Protein AF-C1DT87-F1 (afdb_monomer_lite)

Sequence (89 aa):
MYDVMKQAEEKLVQVGTDLTVSVIFFVMSIIILTIIAFIILTIKNNKKPAEERKSQLAIFLISVFTGWAITTIIFVYRMVMIGISHLKQ

pLDDT: mean 86.61, std 9.17, range [48.16, 96.31]

Foldseek 3Di:
DVVVVVVVVVVVVVVVVVVVVVVVVLVVQLVVQLVVQLVVVVVVQVPDDPVRRDDSVVSSVVSSVVSNVVSVVVVVVVVVVVVVVVVVD

Organism: Sulfurihydrogenibium azorense (strain DSM 15241 / OCM 825 / Az-Fu1) (NCBI:txid204536)

Radius of gyration: 20.76 Å; chains: 1; bounding box: 55×14×54 Å

Secondary structure (DSSP, 8-state):
-HHHHHHHHHHHHHHHHHHHHHHHHHHHHHHHHHHHHHHHHHHHHHTS-GGGPPPHHHHHHHHHHHHHHHHHHHHHHHHHHHHHHHHT-

Structure (mmCIF, N/CA/C/O backbone):
data_AF-C1DT87-F1
#
_entry.id   AF-C1DT87-F1
#
loop_
_atom_site.group_PDB
_atom_site.id
_atom_site.type_symbol
_atom_site.label_atom_id
_atom_site.label_alt_id
_atom_site.label_comp_id
_atom_site.label_asym_id
_atom_site.label_entity_id
_atom_site.label_seq_id
_atom_site.pdbx_PDB_ins_code
_atom_site.Cartn_x
_atom_site.Cartn_y
_atom_site.Cartn_z
_atom_site.occupancy
_atom_site.B_iso_or_equiv
_atom_site.auth_seq_id
_atom_site.auth_comp_id
_atom_site.auth_asym_id
_atom_site.auth_atom_id
_atom_site.pdbx_PDB_model_num
ATOM 1 N N . MET A 1 1 ? 33.563 -4.049 -30.735 1.00 60.97 1 MET A N 1
ATOM 2 C CA . MET A 1 1 ? 32.974 -5.212 -30.024 1.00 60.97 1 MET A CA 1
ATOM 3 C C . MET A 1 1 ? 33.073 -5.043 -28.508 1.00 60.97 1 MET A C 1
ATOM 5 O O . MET A 1 1 ? 32.055 -5.196 -27.852 1.00 60.97 1 MET A O 1
ATOM 9 N N . TYR A 1 2 ? 34.231 -4.626 -27.974 1.00 66.00 2 TYR A N 1
ATOM 10 C CA . TYR A 1 2 ? 34.405 -4.265 -26.556 1.00 66.00 2 TYR A CA 1
ATOM 11 C C . TYR A 1 2 ? 33.461 -3.135 -26.090 1.00 66.00 2 TYR A C 1
ATOM 13 O O . TYR A 1 2 ? 32.753 -3.305 -25.105 1.00 66.00 2 TYR A O 1
ATOM 21 N N . ASP A 1 3 ? 33.332 -2.050 -26.863 1.00 73.88 3 ASP A N 1
ATOM 22 C CA . ASP A 1 3 ? 32.405 -0.949 -26.529 1.00 73.88 3 ASP A CA 1
ATOM 23 C C . ASP A 1 3 ? 30.924 -1.349 -26.567 1.00 73.88 3 ASP A C 1
ATOM 25 O O . ASP A 1 3 ? 30.120 -0.841 -25.792 1.00 73.88 3 ASP A O 1
ATOM 29 N N . VAL A 1 4 ? 30.560 -2.297 -27.437 1.00 76.81 4 VAL A N 1
ATOM 30 C CA . VAL A 1 4 ? 29.177 -2.789 -27.560 1.00 76.81 4 VAL A CA 1
ATOM 31 C C . VAL A 1 4 ? 28.815 -3.662 -26.358 1.00 76.81 4 VAL A C 1
ATOM 33 O O . VAL A 1 4 ? 27.716 -3.543 -25.824 1.00 76.81 4 VAL A O 1
ATOM 36 N N . MET A 1 5 ? 29.745 -4.509 -25.901 1.00 77.06 5 MET A N 1
ATOM 37 C CA . MET A 1 5 ? 29.545 -5.307 -24.688 1.00 77.06 5 MET A CA 1
ATOM 38 C C . MET A 1 5 ? 29.488 -4.431 -23.435 1.00 77.06 5 MET A C 1
ATOM 40 O O . MET A 1 5 ? 28.614 -4.638 -22.599 1.00 77.06 5 MET A O 1
ATOM 44 N N . LYS A 1 6 ? 30.335 -3.400 -23.350 1.00 78.50 6 LYS A N 1
ATOM 45 C CA . LYS A 1 6 ? 30.328 -2.455 -22.230 1.00 78.50 6 LYS A CA 1
ATOM 46 C C . LYS A 1 6 ? 29.039 -1.622 -22.168 1.00 78.50 6 LYS A C 1
ATOM 48 O O . LYS A 1 6 ? 28.446 -1.496 -21.104 1.00 78.50 6 LYS A O 1
ATOM 53 N N . GLN A 1 7 ? 28.537 -1.137 -23.308 1.00 76.38 7 GLN A N 1
ATOM 54 C CA . GLN A 1 7 ? 27.231 -0.463 -23.368 1.00 76.38 7 GLN A CA 1
ATOM 55 C C . GLN A 1 7 ? 26.061 -1.386 -23.004 1.00 76.38 7 GLN A C 1
ATOM 57 O O . GLN A 1 7 ? 25.090 -0.937 -22.396 1.00 76.38 7 GLN A O 1
ATOM 62 N N . ALA A 1 8 ? 26.117 -2.664 -23.392 1.00 75.81 8 ALA A N 1
ATOM 63 C CA . ALA A 1 8 ? 25.090 -3.632 -23.019 1.00 75.81 8 ALA A CA 1
ATOM 64 C C . ALA A 1 8 ? 25.087 -3.884 -21.502 1.00 75.81 8 ALA A C 1
ATOM 66 O O . ALA A 1 8 ? 24.019 -3.909 -20.895 1.00 75.81 8 ALA A O 1
ATOM 67 N N . GLU A 1 9 ? 26.264 -4.005 -20.888 1.00 77.75 9 GLU A N 1
ATOM 68 C CA . GLU A 1 9 ? 26.422 -4.156 -19.439 1.00 77.75 9 GLU A CA 1
ATOM 69 C C . GLU A 1 9 ? 25.899 -2.930 -18.677 1.00 77.75 9 GLU A C 1
ATOM 71 O O . GLU A 1 9 ? 25.074 -3.075 -17.776 1.00 77.75 9 GLU A O 1
ATOM 76 N N . GLU A 1 10 ? 26.280 -1.719 -19.095 1.00 79.88 10 GLU A N 1
ATOM 77 C CA . GLU A 1 10 ? 25.795 -0.467 -18.496 1.00 79.88 10 GLU A CA 1
ATOM 78 C C . GLU A 1 10 ? 24.262 -0.356 -18.569 1.00 79.88 10 GLU A C 1
ATOM 80 O O . GLU A 1 10 ? 23.614 -0.024 -17.572 1.00 79.88 10 GLU A O 1
ATOM 85 N N . LYS A 1 11 ? 23.654 -0.716 -19.710 1.00 73.19 11 LYS A N 1
ATOM 86 C CA . LYS A 1 11 ? 22.189 -0.742 -19.854 1.00 73.19 11 LYS A CA 1
ATOM 87 C C . LYS A 1 11 ? 21.525 -1.804 -18.982 1.00 73.19 11 LYS A C 1
ATOM 89 O O . LYS A 1 11 ? 20.466 -1.537 -18.421 1.00 73.19 11 LYS A O 1
ATOM 94 N N . LEU A 1 12 ? 22.113 -2.993 -18.852 1.00 72.81 12 LEU A N 1
ATOM 95 C CA . LEU A 1 12 ? 21.573 -4.052 -17.991 1.00 72.81 12 LEU A CA 1
ATOM 96 C C . LEU A 1 12 ? 21.608 -3.648 -16.512 1.00 72.81 12 LEU A C 1
ATOM 98 O O . LEU A 1 12 ? 20.620 -3.842 -15.803 1.00 72.81 12 LEU A O 1
ATOM 102 N N . VAL A 1 13 ? 22.705 -3.034 -16.061 1.00 81.25 13 VAL A N 1
ATOM 103 C CA . VAL A 1 13 ? 22.833 -2.501 -14.695 1.00 81.25 13 VAL A CA 1
ATOM 104 C C . VAL A 1 13 ? 21.824 -1.380 -14.453 1.00 81.25 13 VAL A C 1
ATOM 106 O O . VAL A 1 13 ? 21.172 -1.353 -13.405 1.00 81.25 13 VAL A O 1
ATOM 109 N N . GLN A 1 14 ? 21.637 -0.490 -15.430 1.00 76.88 14 GLN A N 1
ATOM 110 C CA . GLN A 1 14 ? 20.641 0.574 -15.348 1.00 76.88 14 GLN A CA 1
ATOM 111 C C . GLN A 1 14 ? 19.219 0.005 -15.223 1.00 76.88 14 GLN A C 1
ATOM 113 O O . GLN A 1 14 ? 18.507 0.363 -14.289 1.00 76.88 14 GLN A O 1
ATOM 118 N N . VAL A 1 15 ? 18.834 -0.948 -16.080 1.00 77.19 15 VAL A N 1
ATOM 119 C CA . VAL A 1 15 ? 17.515 -1.606 -16.022 1.00 77.19 15 VAL A CA 1
ATOM 120 C C . VAL A 1 15 ? 17.304 -2.323 -14.686 1.00 77.19 15 VAL A C 1
ATOM 1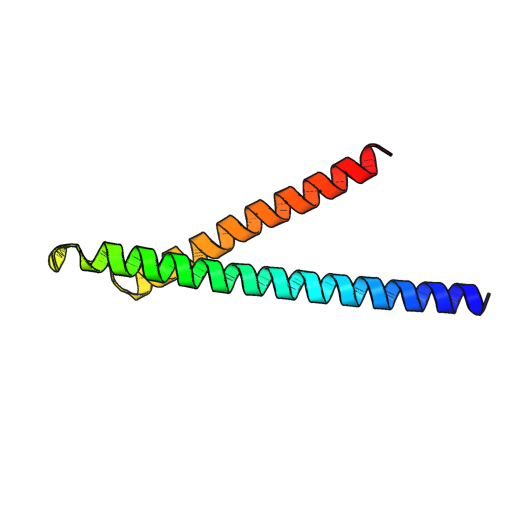22 O O . VAL A 1 15 ? 16.228 -2.224 -14.096 1.00 77.19 15 VAL A O 1
ATOM 125 N N . GLY A 1 16 ? 18.327 -3.015 -14.173 1.00 75.12 16 GLY A N 1
ATOM 126 C CA . GLY A 1 16 ? 18.267 -3.668 -12.863 1.00 75.12 16 GLY A CA 1
ATOM 127 C C . GLY A 1 16 ? 18.080 -2.674 -11.710 1.00 75.12 16 GLY A C 1
ATOM 128 O O . GLY A 1 16 ? 17.294 -2.922 -10.790 1.00 75.12 16 GLY A O 1
ATOM 129 N N . THR A 1 17 ? 18.749 -1.522 -11.784 1.00 81.69 17 THR A N 1
ATOM 130 C CA . THR A 1 17 ? 18.627 -0.444 -10.790 1.00 81.69 17 THR A CA 1
ATOM 131 C C . THR A 1 17 ? 17.239 0.198 -10.845 1.00 81.69 17 THR A C 1
ATOM 133 O O . THR A 1 17 ? 16.576 0.306 -9.813 1.00 81.69 17 THR A O 1
ATOM 136 N N . ASP A 1 18 ? 16.747 0.531 -12.040 1.00 78.94 18 ASP A N 1
ATOM 137 C CA . ASP A 1 18 ? 15.422 1.128 -12.254 1.00 78.94 18 ASP A CA 1
ATOM 138 C C . ASP A 1 18 ? 14.289 0.196 -11.796 1.00 78.94 18 ASP A C 1
ATOM 140 O O . ASP A 1 18 ? 13.312 0.637 -11.173 1.00 78.94 18 ASP A O 1
ATOM 144 N N . LEU A 1 19 ? 14.433 -1.112 -12.042 1.00 79.94 19 LEU A N 1
ATOM 145 C CA . LEU A 1 19 ? 13.498 -2.122 -11.553 1.00 79.94 19 LEU A CA 1
ATOM 146 C C . LEU A 1 19 ? 13.501 -2.184 -10.023 1.00 79.94 19 LEU A C 1
ATOM 148 O O . LEU A 1 19 ? 12.436 -2.152 -9.406 1.00 79.94 19 LEU A O 1
ATOM 152 N N . THR A 1 20 ? 14.683 -2.226 -9.405 1.00 84.38 20 THR A N 1
ATOM 153 C CA . THR A 1 20 ? 14.825 -2.276 -7.940 1.00 84.38 20 THR A CA 1
ATOM 154 C C . THR A 1 20 ? 14.181 -1.057 -7.283 1.00 84.38 20 THR A C 1
ATOM 156 O O . THR A 1 20 ? 13.382 -1.195 -6.356 1.00 84.38 20 THR A O 1
ATOM 159 N N . VAL A 1 21 ? 14.457 0.139 -7.809 1.00 87.19 21 VAL A N 1
ATOM 160 C CA . VAL A 1 21 ? 13.858 1.395 -7.340 1.00 87.19 21 VAL A CA 1
ATOM 161 C C . VAL A 1 21 ? 12.334 1.354 -7.480 1.00 87.19 21 VAL A C 1
ATOM 163 O O . VAL A 1 21 ? 11.615 1.690 -6.537 1.00 87.19 21 VAL A O 1
ATOM 166 N N . SER A 1 22 ? 11.822 0.873 -8.615 1.00 84.19 22 SER A N 1
ATOM 167 C CA . SER A 1 22 ? 10.377 0.743 -8.852 1.00 84.19 22 SER A CA 1
ATOM 168 C C . SER A 1 22 ? 9.701 -0.216 -7.867 1.00 84.19 22 SER A C 1
ATOM 170 O O . SER A 1 22 ? 8.619 0.086 -7.358 1.00 84.19 22 SER A O 1
ATOM 172 N N . VAL A 1 23 ? 10.346 -1.342 -7.546 1.00 86.44 23 VAL A N 1
ATOM 173 C CA . VAL A 1 23 ? 9.857 -2.302 -6.541 1.00 86.44 23 VAL A CA 1
ATOM 174 C C . VAL A 1 23 ? 9.846 -1.678 -5.145 1.00 86.44 23 VAL A C 1
ATOM 176 O O . VAL A 1 23 ? 8.860 -1.828 -4.423 1.00 86.44 23 VAL A O 1
ATOM 179 N N . ILE A 1 24 ? 10.883 -0.924 -4.770 1.00 90.75 24 ILE A N 1
ATOM 180 C CA . ILE A 1 24 ? 10.921 -0.206 -3.485 1.00 90.75 24 ILE A CA 1
ATOM 181 C C . ILE A 1 24 ? 9.755 0.781 -3.392 1.00 90.75 24 ILE A C 1
ATOM 183 O O . ILE A 1 24 ? 9.027 0.776 -2.398 1.00 90.75 24 ILE A O 1
ATOM 187 N N . PHE A 1 25 ? 9.522 1.585 -4.434 1.00 89.69 25 PHE A N 1
ATOM 188 C CA . PHE A 1 25 ? 8.383 2.504 -4.466 1.00 89.69 25 PHE A CA 1
ATOM 189 C C . PHE A 1 25 ? 7.045 1.772 -4.355 1.00 89.69 25 PHE A C 1
ATOM 191 O O . PHE A 1 25 ? 6.154 2.237 -3.641 1.00 89.69 25 PHE A O 1
ATOM 198 N N . PHE A 1 26 ? 6.901 0.619 -5.009 1.00 87.94 26 PHE A N 1
ATOM 199 C CA . PHE A 1 26 ? 5.697 -0.203 -4.919 1.00 87.94 26 PHE A CA 1
ATOM 200 C C . PHE A 1 26 ? 5.441 -0.686 -3.484 1.00 87.94 26 PHE A C 1
ATOM 202 O O . PHE A 1 26 ? 4.353 -0.476 -2.944 1.00 87.94 26 PHE A O 1
ATOM 209 N N . VAL A 1 27 ? 6.456 -1.251 -2.825 1.00 91.44 27 VAL A N 1
ATOM 210 C CA . VAL A 1 27 ? 6.354 -1.721 -1.433 1.00 91.44 27 VAL A CA 1
ATOM 211 C C . VAL A 1 27 ? 6.059 -0.563 -0.476 1.00 91.44 27 VAL A C 1
ATOM 213 O O . VAL A 1 27 ? 5.153 -0.663 0.352 1.00 91.44 27 VAL A O 1
ATOM 216 N N . MET A 1 28 ? 6.755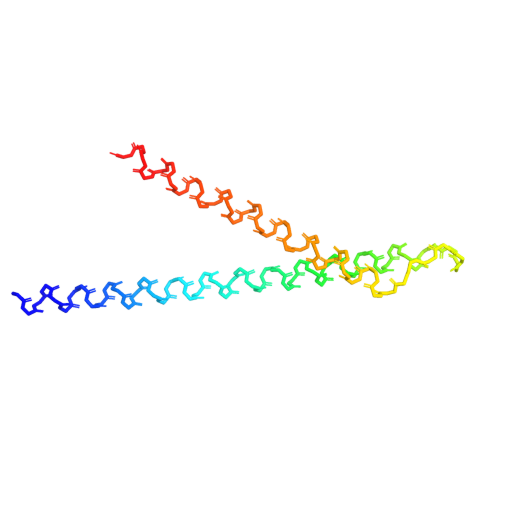 0.566 -0.627 1.00 93.94 28 MET A N 1
ATOM 217 C CA . MET A 1 28 ? 6.513 1.767 0.180 1.00 93.94 28 MET A CA 1
ATOM 218 C C . MET A 1 28 ? 5.083 2.291 0.017 1.00 93.94 28 MET A C 1
ATOM 220 O O . MET A 1 28 ? 4.450 2.671 1.001 1.00 93.94 28 MET A O 1
ATOM 224 N N . SER A 1 29 ? 4.542 2.253 -1.202 1.00 92.62 29 SER A N 1
ATOM 225 C CA . SER A 1 29 ? 3.160 2.663 -1.482 1.00 92.62 29 SER A CA 1
ATOM 226 C C . SER A 1 29 ? 2.146 1.789 -0.738 1.00 92.62 29 SER A C 1
ATOM 228 O O . SER A 1 29 ? 1.220 2.320 -0.122 1.00 92.62 29 SER A O 1
ATOM 230 N N . ILE A 1 30 ? 2.356 0.465 -0.715 1.00 93.94 30 ILE A N 1
ATOM 231 C CA . ILE A 1 30 ? 1.502 -0.470 0.036 1.00 93.94 30 ILE A CA 1
ATOM 232 C C . ILE A 1 30 ? 1.542 -0.147 1.529 1.00 93.94 30 ILE A C 1
ATOM 234 O O . ILE A 1 30 ? 0.488 -0.076 2.165 1.00 93.94 30 ILE A O 1
ATOM 238 N N . ILE A 1 31 ? 2.737 0.066 2.091 1.00 94.69 31 ILE A N 1
ATOM 239 C CA . ILE A 1 31 ? 2.911 0.365 3.519 1.00 94.69 31 ILE A CA 1
ATOM 240 C C . ILE A 1 31 ? 2.185 1.665 3.881 1.00 94.69 31 ILE A C 1
ATOM 242 O O . ILE A 1 31 ? 1.387 1.682 4.819 1.00 94.69 31 ILE A O 1
ATOM 246 N N . ILE A 1 32 ? 2.397 2.734 3.109 1.00 95.69 32 ILE A N 1
ATOM 247 C CA . ILE A 1 32 ? 1.773 4.041 3.352 1.00 95.69 32 ILE A CA 1
ATOM 248 C C . ILE A 1 32 ? 0.244 3.938 3.267 1.00 95.69 32 ILE A C 1
ATOM 250 O O . ILE A 1 32 ? -0.452 4.373 4.185 1.00 95.69 32 ILE A O 1
ATOM 254 N N . LEU A 1 33 ? -0.294 3.318 2.212 1.00 95.19 33 LEU A N 1
ATOM 255 C CA . LEU A 1 33 ? -1.743 3.156 2.044 1.00 95.19 33 LEU A CA 1
ATOM 256 C C . LEU A 1 33 ? -2.361 2.284 3.139 1.00 95.19 33 LEU A C 1
ATOM 258 O O . LEU A 1 33 ? -3.453 2.585 3.618 1.00 95.19 33 LEU A O 1
ATOM 262 N N . THR A 1 34 ? -1.649 1.244 3.574 1.00 95.19 34 THR A N 1
ATOM 263 C CA . THR A 1 34 ? -2.070 0.390 4.691 1.00 95.19 34 THR A CA 1
ATOM 264 C C . THR A 1 34 ? -2.171 1.191 5.984 1.00 95.19 34 THR A C 1
ATOM 266 O O . THR A 1 34 ? -3.183 1.098 6.677 1.00 95.19 34 THR A O 1
ATOM 269 N N . ILE A 1 35 ? -1.162 2.008 6.303 1.00 95.88 35 ILE A N 1
ATOM 270 C CA . ILE A 1 35 ? -1.162 2.851 7.507 1.00 95.88 35 ILE A CA 1
ATOM 271 C C . ILE A 1 35 ? -2.320 3.852 7.455 1.00 95.88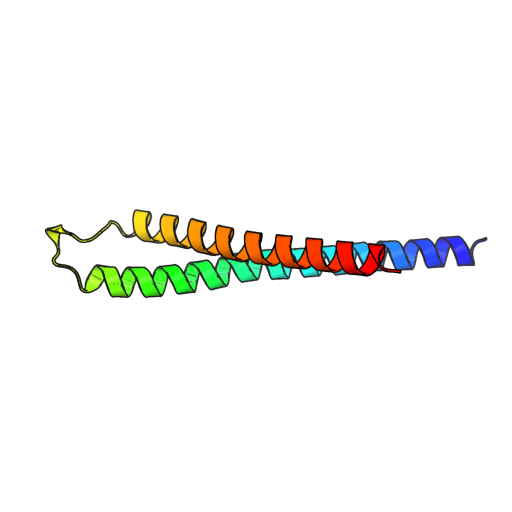 35 ILE A C 1
ATOM 273 O O . ILE A 1 35 ? -3.070 3.976 8.424 1.00 95.88 35 ILE A O 1
ATOM 277 N N . ILE A 1 36 ? -2.518 4.519 6.314 1.00 96.31 36 ILE A N 1
ATOM 278 C CA . ILE A 1 36 ? -3.617 5.475 6.123 1.00 96.31 36 ILE A CA 1
ATOM 279 C C . ILE A 1 36 ? -4.973 4.784 6.316 1.00 96.31 36 ILE A C 1
ATOM 281 O O . ILE A 1 36 ? -5.801 5.257 7.098 1.00 96.31 36 ILE A O 1
ATOM 285 N N . ALA A 1 37 ? -5.195 3.642 5.658 1.00 94.88 37 ALA A N 1
ATOM 286 C CA . ALA A 1 37 ? -6.432 2.877 5.785 1.00 94.88 37 ALA A CA 1
ATOM 287 C C . ALA A 1 37 ? -6.664 2.412 7.231 1.00 94.88 37 ALA A C 1
ATOM 289 O O . ALA A 1 37 ? -7.778 2.533 7.745 1.00 94.88 37 ALA A O 1
ATOM 290 N N . PHE A 1 38 ? -5.609 1.967 7.916 1.00 96.06 38 PHE A N 1
ATOM 291 C CA . PHE A 1 38 ? -5.682 1.518 9.301 1.00 96.06 38 PHE A CA 1
ATOM 292 C C . PHE A 1 38 ? -6.069 2.644 10.253 1.00 96.06 38 PHE A C 1
ATOM 294 O O . PHE A 1 38 ? -6.958 2.457 11.086 1.00 96.06 38 PHE A O 1
ATOM 301 N N . ILE A 1 39 ? -5.467 3.826 10.103 1.00 95.88 39 ILE A N 1
ATOM 302 C CA . ILE A 1 39 ? -5.806 5.007 10.904 1.00 95.88 39 ILE A CA 1
ATOM 303 C C . ILE A 1 39 ? -7.274 5.387 10.678 1.00 95.88 39 ILE A C 1
ATOM 305 O O . ILE A 1 39 ? -8.034 5.514 11.641 1.00 95.88 39 ILE A O 1
ATOM 309 N N . ILE A 1 40 ? -7.706 5.501 9.418 1.00 95.94 40 ILE A N 1
ATOM 310 C CA . ILE A 1 40 ? -9.083 5.880 9.067 1.00 95.94 40 ILE A CA 1
ATOM 311 C C . ILE A 1 40 ? -10.091 4.877 9.639 1.00 95.94 40 ILE A C 1
ATOM 313 O O . ILE A 1 40 ? -11.078 5.269 10.270 1.00 95.94 40 ILE A O 1
ATOM 317 N N . LEU A 1 41 ? -9.851 3.579 9.445 1.00 94.38 41 LEU A N 1
ATOM 318 C CA . LEU A 1 41 ? -10.754 2.533 9.912 1.00 94.38 41 LEU A CA 1
ATOM 319 C C . LEU A 1 41 ? -10.748 2.405 11.437 1.00 94.38 41 LEU A C 1
ATOM 321 O O . LEU A 1 41 ? -11.809 2.177 12.015 1.00 94.38 41 LEU A O 1
ATOM 325 N N . THR A 1 42 ? -9.610 2.617 12.099 1.00 94.81 42 THR A N 1
ATOM 326 C CA . THR A 1 42 ? -9.520 2.631 13.568 1.00 94.81 42 THR A CA 1
ATOM 327 C C . THR A 1 42 ? -10.312 3.798 14.151 1.00 94.81 42 THR A C 1
ATOM 329 O O . THR A 1 42 ? -11.140 3.590 15.039 1.00 94.81 42 THR A O 1
ATOM 332 N N . ILE A 1 43 ? -10.144 5.011 13.609 1.00 95.12 43 ILE A N 1
ATOM 333 C CA . ILE A 1 43 ? -10.926 6.187 14.023 1.00 95.12 43 ILE A CA 1
ATOM 334 C C . ILE A 1 43 ? -12.421 5.923 13.814 1.00 95.12 43 ILE A C 1
ATOM 336 O O . ILE A 1 43 ? -13.233 6.193 14.700 1.00 95.12 43 ILE A O 1
ATOM 340 N N . LYS A 1 44 ? -12.799 5.350 12.665 1.00 93.06 44 LYS A N 1
ATOM 341 C CA . LYS A 1 44 ? -14.195 5.005 12.364 1.00 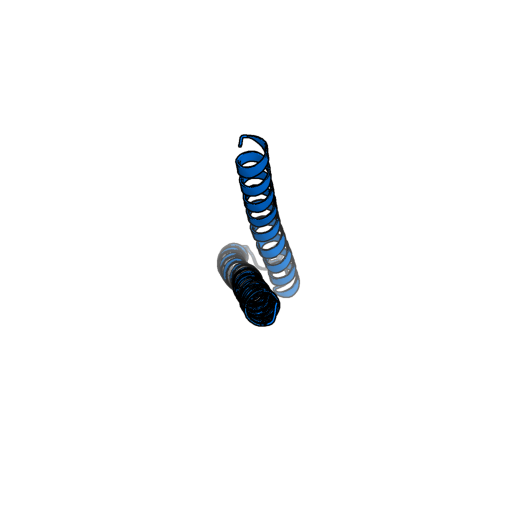93.06 44 LYS A CA 1
ATOM 342 C C . LYS A 1 44 ? -14.742 3.919 13.295 1.00 93.06 44 LYS A C 1
ATOM 344 O O . LYS A 1 44 ? -15.910 3.982 13.664 1.00 93.06 44 LYS A O 1
ATOM 349 N N . ASN A 1 45 ? -13.925 2.944 13.685 1.00 93.25 45 ASN A N 1
ATOM 350 C CA . ASN A 1 45 ? -14.326 1.866 14.584 1.00 93.25 45 ASN A CA 1
ATOM 351 C C . ASN A 1 45 ? -14.494 2.346 16.029 1.00 93.25 45 ASN A C 1
ATOM 353 O O . ASN A 1 45 ? -15.446 1.952 16.689 1.00 93.25 45 ASN A O 1
ATOM 357 N N . ASN A 1 46 ? -13.634 3.248 16.504 1.00 92.38 46 ASN A N 1
ATOM 358 C CA . ASN A 1 46 ? -13.724 3.782 17.866 1.00 92.38 46 ASN A CA 1
ATOM 359 C C . ASN A 1 46 ? -14.966 4.658 18.089 1.00 92.38 46 ASN A C 1
ATOM 361 O O . ASN A 1 46 ? -15.434 4.769 19.220 1.00 92.38 46 ASN A O 1
ATOM 365 N N . LYS A 1 47 ? -15.537 5.223 17.015 1.00 92.38 47 LYS A N 1
ATOM 366 C CA . LYS A 1 47 ? -16.827 5.934 17.051 1.00 92.38 47 LYS A CA 1
ATOM 367 C C . LYS A 1 47 ? -18.032 5.009 17.265 1.00 92.38 47 LYS A C 1
ATOM 369 O O . LYS A 1 47 ? -19.118 5.508 17.533 1.00 92.38 47 LYS A O 1
ATOM 374 N N . LYS A 1 48 ? -17.867 3.688 17.129 1.00 88.75 48 LYS A N 1
ATOM 375 C CA . LYS A 1 48 ? -18.948 2.715 17.320 1.00 88.75 48 LYS A CA 1
ATOM 376 C C . LYS A 1 48 ? -19.121 2.332 18.795 1.00 88.75 48 LYS A C 1
ATOM 378 O O . LYS A 1 48 ? -18.128 2.343 19.541 1.00 88.75 48 LYS A O 1
ATOM 383 N N . PRO A 1 49 ? -20.346 1.956 19.210 1.00 87.56 49 PRO A N 1
ATOM 384 C CA . PRO A 1 49 ? -20.585 1.359 20.522 1.00 87.56 49 PRO A CA 1
ATOM 385 C C . PRO A 1 49 ? -19.730 0.100 20.706 1.00 87.56 49 PRO A C 1
ATOM 387 O O . PRO A 1 49 ? -19.414 -0.584 19.734 1.00 87.56 49 PRO A O 1
ATOM 390 N N . ALA A 1 50 ? -19.319 -0.178 21.949 1.00 86.31 50 ALA A N 1
ATOM 391 C CA . ALA A 1 50 ? -18.319 -1.204 22.264 1.00 86.31 50 ALA A CA 1
ATOM 392 C C . ALA A 1 50 ? -18.677 -2.598 21.721 1.00 86.31 50 ALA A C 1
ATOM 394 O O . ALA A 1 50 ? -17.789 -3.315 21.270 1.00 86.31 50 ALA A O 1
ATOM 395 N N . GLU A 1 51 ? -19.967 -2.927 21.696 1.00 85.06 51 GLU A N 1
ATOM 396 C CA . GLU A 1 51 ? -20.508 -4.205 21.220 1.00 85.06 51 GLU A CA 1
ATOM 397 C C . GLU A 1 51 ? -20.331 -4.416 19.705 1.00 85.06 51 GLU A C 1
ATOM 399 O O . GLU A 1 51 ? -20.197 -5.547 19.246 1.00 85.06 51 GLU A O 1
ATOM 404 N N . GLU A 1 52 ? -20.254 -3.338 18.917 1.00 87.44 52 GLU A N 1
ATOM 405 C CA . GLU A 1 52 ? -20.089 -3.395 17.456 1.00 87.44 52 GLU A CA 1
ATOM 406 C C . GLU A 1 52 ? -18.645 -3.153 16.989 1.00 87.44 52 GLU A C 1
ATOM 408 O O . GLU A 1 52 ? -18.358 -3.132 15.780 1.00 87.44 52 GLU A O 1
ATOM 413 N N . ARG A 1 53 ? -17.718 -2.904 17.924 1.00 90.00 53 ARG A N 1
ATOM 414 C CA . ARG A 1 53 ? -16.322 -2.618 17.585 1.00 90.00 53 ARG A CA 1
ATOM 415 C C . ARG A 1 53 ? -15.681 -3.863 16.998 1.00 90.00 53 ARG A C 1
ATOM 417 O O . ARG A 1 53 ? -15.566 -4.903 17.637 1.00 90.00 53 ARG A O 1
ATOM 424 N N . LYS A 1 54 ? -15.184 -3.732 15.771 1.00 89.38 54 LYS A N 1
ATOM 425 C CA . LYS A 1 54 ? -14.346 -4.763 15.166 1.00 89.38 54 LYS A CA 1
ATOM 426 C C . LYS A 1 54 ? -13.011 -4.839 15.901 1.00 89.38 54 LYS A C 1
ATOM 428 O O . LYS A 1 54 ? -12.491 -3.822 16.363 1.00 89.38 54 LYS A O 1
ATOM 433 N N . SER A 1 55 ? -12.449 -6.045 15.957 1.00 91.94 55 SER A N 1
ATOM 434 C CA . SER A 1 55 ? -11.102 -6.281 16.484 1.00 91.94 55 SER A CA 1
ATOM 435 C C . SER A 1 55 ? -10.060 -5.464 15.714 1.00 91.94 55 SER A C 1
ATOM 437 O O . SER A 1 55 ? -10.133 -5.353 14.486 1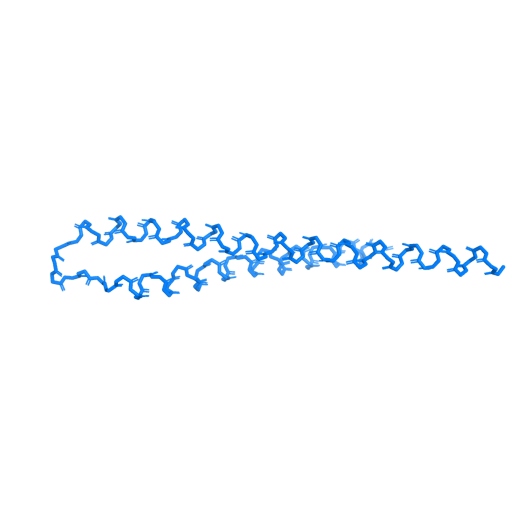.00 91.94 55 SER A O 1
ATOM 439 N N . GLN A 1 56 ? -9.058 -4.938 16.424 1.00 89.75 56 GLN A N 1
ATOM 440 C CA . GLN A 1 56 ? -7.944 -4.204 15.814 1.00 89.75 56 GLN A CA 1
ATOM 441 C C . GLN A 1 56 ? -7.198 -5.047 14.774 1.00 89.75 56 GLN A C 1
ATOM 443 O O . GLN A 1 56 ? -6.823 -4.525 13.727 1.00 89.75 56 GLN A O 1
ATOM 448 N N . LEU A 1 57 ? -7.066 -6.358 15.004 1.00 91.94 57 LEU A N 1
ATOM 449 C CA . LEU A 1 57 ? -6.452 -7.273 14.041 1.00 91.94 57 LEU A CA 1
ATOM 450 C C . LEU A 1 57 ? -7.256 -7.341 12.735 1.00 91.94 57 LEU A C 1
ATOM 452 O O . LEU A 1 57 ? -6.685 -7.293 11.651 1.00 91.94 57 LEU A O 1
ATOM 456 N N . ALA A 1 58 ? -8.588 -7.396 12.823 1.00 93.25 58 ALA A N 1
ATOM 457 C CA . ALA A 1 58 ? -9.446 -7.428 11.640 1.00 93.25 58 ALA A CA 1
ATOM 458 C C . ALA A 1 58 ? -9.339 -6.124 10.835 1.00 93.25 58 ALA A C 1
ATOM 460 O O . ALA A 1 58 ? -9.262 -6.149 9.610 1.00 93.25 58 ALA A O 1
ATOM 461 N N . ILE A 1 59 ? -9.289 -4.982 11.524 1.00 94.06 59 ILE A N 1
ATOM 462 C CA . ILE A 1 59 ? -9.089 -3.665 10.906 1.00 94.06 59 ILE A CA 1
ATOM 463 C C . ILE A 1 59 ? -7.732 -3.603 10.204 1.00 94.06 59 ILE A C 1
ATOM 465 O O . ILE A 1 59 ? -7.656 -3.138 9.066 1.00 94.06 59 ILE A O 1
ATOM 469 N N . PHE A 1 60 ? -6.676 -4.104 10.846 1.00 93.69 60 PHE A N 1
ATOM 470 C CA . PHE A 1 60 ? -5.342 -4.179 10.260 1.00 93.69 60 PHE A CA 1
ATOM 471 C C . PHE A 1 60 ? -5.327 -5.025 8.983 1.00 93.69 60 PHE A C 1
ATOM 473 O O . PHE A 1 60 ? -4.896 -4.536 7.943 1.00 93.69 60 PHE A O 1
ATOM 480 N N . LEU A 1 61 ? -5.887 -6.238 9.015 1.00 95.12 61 LEU A N 1
ATOM 481 C CA . LEU A 1 61 ? -5.953 -7.118 7.841 1.00 95.12 61 LEU A CA 1
ATOM 482 C C . LEU A 1 61 ? -6.738 -6.491 6.680 1.00 95.12 61 LEU A C 1
ATOM 484 O O . LEU A 1 61 ? -6.288 -6.538 5.536 1.00 95.12 61 LEU A O 1
ATOM 488 N N . ILE A 1 62 ? -7.873 -5.842 6.968 1.00 94.56 62 ILE A N 1
ATOM 489 C CA . ILE A 1 62 ? -8.647 -5.106 5.954 1.00 94.56 62 ILE A CA 1
ATOM 490 C C . ILE A 1 62 ? -7.803 -3.977 5.351 1.00 94.56 62 ILE A C 1
ATOM 492 O O . ILE A 1 62 ? -7.844 -3.751 4.143 1.00 94.56 62 ILE A O 1
ATOM 496 N N . SER A 1 63 ? -7.025 -3.280 6.176 1.00 95.56 63 SER A N 1
ATOM 497 C CA . SER A 1 63 ? -6.181 -2.165 5.737 1.00 95.56 63 SER A CA 1
ATOM 498 C C . SER A 1 63 ? -5.039 -2.635 4.841 1.00 95.56 63 SER A C 1
ATOM 500 O O . SER A 1 63 ? -4.815 -2.034 3.793 1.00 95.56 63 SER A O 1
ATOM 502 N N . VAL A 1 64 ? -4.380 -3.743 5.205 1.00 93.94 64 VAL A N 1
ATOM 503 C CA . VAL A 1 64 ? -3.328 -4.381 4.394 1.00 93.94 64 VAL A CA 1
ATOM 504 C C . VAL A 1 64 ? -3.890 -4.802 3.041 1.00 93.94 64 VAL A C 1
ATOM 506 O O . VAL A 1 64 ? -3.323 -4.466 2.004 1.00 93.94 64 VAL A O 1
ATOM 509 N N . PHE A 1 65 ? -5.040 -5.484 3.038 1.00 94.75 65 PHE A N 1
ATOM 510 C CA . PHE A 1 65 ? -5.671 -5.939 1.801 1.00 94.75 65 PHE A CA 1
ATOM 511 C C . PHE A 1 65 ? -6.086 -4.767 0.907 1.00 94.75 65 PHE A C 1
ATOM 513 O O . PHE A 1 65 ? -5.853 -4.789 -0.299 1.00 94.75 65 PHE A O 1
ATOM 520 N N . THR A 1 66 ? -6.646 -3.711 1.501 1.00 93.31 66 THR A N 1
ATOM 521 C CA . THR A 1 66 ? -7.046 -2.498 0.777 1.00 93.31 66 THR A CA 1
ATOM 522 C C . THR A 1 66 ? -5.833 -1.785 0.177 1.00 93.31 66 THR A C 1
ATOM 524 O O . THR A 1 66 ? -5.847 -1.443 -1.005 1.00 93.31 66 THR A O 1
ATOM 527 N N . GLY A 1 67 ? -4.764 -1.597 0.960 1.00 91.69 67 GLY A N 1
ATOM 528 C CA . GLY A 1 67 ? -3.521 -0.984 0.493 1.00 91.69 67 GLY A CA 1
ATOM 529 C C . GLY A 1 67 ? -2.884 -1.779 -0.645 1.00 91.69 67 GLY A C 1
ATOM 530 O O . GLY A 1 67 ? -2.551 -1.214 -1.688 1.00 91.69 67 GLY A O 1
ATOM 531 N N . TRP A 1 68 ? -2.797 -3.101 -0.496 1.00 92.81 68 TRP A N 1
ATOM 532 C CA . TRP A 1 68 ? -2.301 -3.995 -1.541 1.00 92.81 68 TRP A CA 1
ATOM 533 C C . TRP A 1 68 ? -3.149 -3.937 -2.821 1.00 92.81 68 TRP A C 1
ATOM 535 O O . TRP A 1 68 ? -2.597 -3.766 -3.910 1.00 92.81 68 TRP A O 1
ATOM 545 N N . ALA A 1 69 ? -4.478 -4.019 -2.707 1.00 94.12 69 ALA A N 1
ATOM 546 C CA . ALA A 1 69 ? -5.380 -4.015 -3.857 1.00 94.12 69 ALA A CA 1
ATOM 547 C C . ALA A 1 69 ? -5.299 -2.701 -4.649 1.00 94.12 69 ALA A C 1
ATOM 549 O O . ALA A 1 69 ? -5.128 -2.729 -5.868 1.00 94.12 69 ALA A O 1
ATOM 550 N N . ILE A 1 70 ? -5.348 -1.551 -3.964 1.00 93.06 70 ILE A N 1
ATOM 551 C CA . ILE A 1 70 ? -5.241 -0.230 -4.606 1.00 93.06 70 ILE A CA 1
ATOM 552 C C . ILE A 1 70 ? -3.906 -0.102 -5.342 1.00 93.06 70 ILE A C 1
ATOM 554 O O . ILE A 1 70 ? -3.877 0.270 -6.515 1.00 93.06 70 ILE A O 1
ATOM 558 N N . THR A 1 71 ? -2.802 -0.454 -4.678 1.00 92.25 71 THR A N 1
ATOM 559 C CA . THR A 1 71 ? -1.467 -0.320 -5.278 1.00 92.25 71 THR A CA 1
ATOM 560 C C . THR A 1 71 ? -1.309 -1.240 -6.487 1.00 92.25 71 THR A C 1
ATOM 562 O O . THR A 1 71 ? -0.766 -0.828 -7.510 1.00 92.25 71 THR A O 1
ATOM 565 N N . THR A 1 72 ? -1.839 -2.463 -6.408 1.00 91.31 72 THR A N 1
ATOM 566 C CA . THR A 1 72 ? -1.791 -3.435 -7.507 1.00 91.31 72 THR A CA 1
ATOM 567 C C . THR A 1 72 ? -2.579 -2.948 -8.719 1.00 91.31 72 THR A C 1
ATOM 569 O O . THR A 1 72 ? -2.059 -2.985 -9.831 1.00 91.31 72 THR A O 1
ATOM 572 N N . ILE A 1 73 ? -3.797 -2.429 -8.525 1.00 93.44 73 ILE A N 1
ATOM 573 C CA . ILE A 1 73 ? -4.622 -1.900 -9.624 1.00 93.44 73 ILE A CA 1
ATOM 574 C C . ILE A 1 73 ? -3.906 -0.744 -10.330 1.00 93.44 73 ILE A C 1
ATOM 576 O O . ILE A 1 73 ? -3.823 -0.727 -11.558 1.00 93.44 73 ILE A O 1
ATOM 580 N N . ILE A 1 74 ? -3.344 0.197 -9.564 1.00 89.75 74 ILE A N 1
ATOM 581 C CA . ILE A 1 74 ? -2.605 1.340 -10.119 1.00 89.75 74 ILE A CA 1
ATOM 582 C C . ILE A 1 74 ? -1.362 0.865 -10.880 1.00 89.75 74 ILE A C 1
ATOM 584 O O . ILE A 1 74 ? -1.081 1.356 -11.975 1.00 89.75 74 ILE A O 1
ATOM 588 N N . PHE A 1 75 ? -0.627 -0.098 -10.323 1.00 87.81 75 PHE A N 1
ATOM 589 C CA . PHE A 1 75 ? 0.568 -0.645 -10.956 1.00 87.81 75 PHE A CA 1
ATOM 590 C C . PHE A 1 75 ? 0.241 -1.344 -12.279 1.00 87.81 75 PHE A C 1
ATOM 592 O O . PHE A 1 75 ? 0.860 -1.041 -13.298 1.00 87.81 75 PHE A O 1
ATOM 599 N N . VAL A 1 76 ? -0.776 -2.211 -12.294 1.00 89.62 76 VAL A N 1
ATOM 600 C CA . VAL A 1 76 ? -1.242 -2.890 -13.512 1.00 89.62 76 VAL A CA 1
ATOM 601 C C . VAL A 1 76 ? -1.703 -1.874 -14.552 1.00 89.62 76 VAL A C 1
ATOM 603 O O . VAL A 1 76 ? -1.280 -1.959 -15.702 1.00 89.62 76 VAL A O 1
ATOM 606 N N . TYR A 1 77 ? -2.494 -0.871 -14.159 1.00 89.19 77 TYR A N 1
ATOM 607 C CA . TYR A 1 77 ? -2.912 0.203 -15.061 1.00 89.19 77 TYR A CA 1
ATOM 608 C C . TYR A 1 77 ? -1.710 0.913 -15.697 1.00 89.19 77 TYR A C 1
ATOM 610 O O . TYR A 1 77 ? -1.664 1.093 -16.914 1.00 89.19 77 TYR A O 1
ATOM 618 N N . ARG A 1 78 ? -0.697 1.264 -14.896 1.00 84.81 78 ARG A N 1
ATOM 619 C CA . ARG A 1 78 ? 0.517 1.921 -15.393 1.00 84.81 78 ARG A CA 1
AT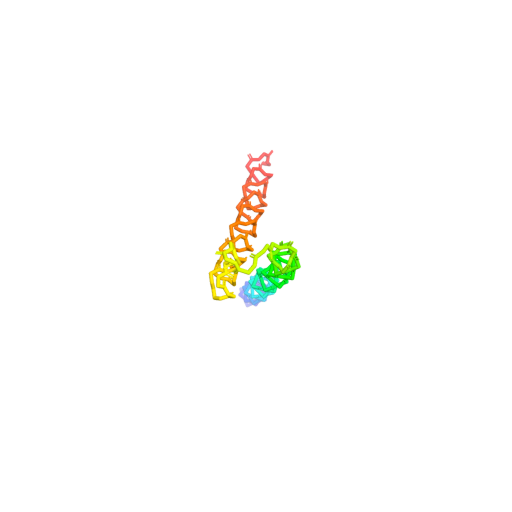OM 620 C C . ARG A 1 78 ? 1.285 1.027 -16.368 1.00 84.81 78 ARG A C 1
ATOM 622 O O . ARG A 1 78 ? 1.686 1.506 -17.424 1.00 84.81 78 ARG A O 1
ATOM 629 N N . MET A 1 79 ? 1.444 -0.258 -16.049 1.00 82.88 79 MET A N 1
ATOM 630 C CA . MET A 1 79 ? 2.105 -1.233 -16.925 1.00 82.88 79 MET A CA 1
ATOM 631 C C . MET A 1 79 ? 1.363 -1.404 -18.254 1.00 82.88 79 MET A C 1
ATOM 633 O O . MET A 1 79 ? 1.992 -1.399 -19.310 1.00 82.88 79 MET A O 1
ATOM 637 N N . VAL A 1 80 ? 0.030 -1.483 -18.224 1.00 88.56 80 VAL A N 1
ATOM 638 C CA . VAL A 1 80 ? -0.804 -1.576 -19.432 1.00 88.56 80 VAL A CA 1
ATOM 639 C C . VAL A 1 80 ? -0.670 -0.318 -20.288 1.00 88.56 80 VAL A C 1
ATOM 641 O O . VAL A 1 80 ? -0.464 -0.426 -21.494 1.00 88.56 80 VAL A O 1
ATOM 644 N N . MET A 1 81 ? -0.723 0.872 -19.685 1.00 87.38 81 MET A N 1
ATOM 645 C CA . MET A 1 81 ? -0.570 2.134 -20.417 1.00 87.38 81 MET A CA 1
ATOM 646 C C . MET A 1 81 ? 0.811 2.267 -21.070 1.00 87.38 81 MET A C 1
ATOM 648 O O . MET A 1 81 ? 0.895 2.703 -22.217 1.00 87.38 81 MET A O 1
ATOM 652 N N . ILE A 1 82 ? 1.875 1.842 -20.379 1.00 84.88 82 ILE A N 1
ATOM 653 C CA . ILE A 1 82 ? 3.231 1.774 -20.947 1.00 84.88 82 ILE A CA 1
ATOM 654 C C . ILE A 1 82 ? 3.283 0.757 -22.097 1.00 84.88 82 ILE A C 1
ATOM 656 O O . ILE A 1 82 ? 3.879 1.031 -23.136 1.00 84.88 82 ILE A O 1
ATOM 660 N N . GLY A 1 83 ? 2.645 -0.406 -21.954 1.00 79.56 83 GLY A N 1
ATOM 661 C CA . GLY A 1 83 ? 2.572 -1.401 -23.028 1.00 79.56 83 GLY A CA 1
ATOM 662 C C . GLY A 1 83 ? 1.863 -0.860 -24.273 1.00 79.56 83 GLY A C 1
ATOM 663 O O . GLY A 1 83 ? 2.380 -0.969 -25.382 1.00 79.56 83 GLY A O 1
ATOM 664 N N . ILE A 1 84 ? 0.718 -0.194 -24.091 1.00 83.75 84 ILE A N 1
ATOM 665 C CA . ILE A 1 84 ? -0.045 0.424 -25.185 1.00 83.75 84 ILE A CA 1
ATOM 666 C C . ILE A 1 84 ? 0.756 1.540 -25.866 1.00 83.75 84 ILE A C 1
ATOM 668 O O . ILE A 1 84 ? 0.687 1.668 -27.088 1.00 83.75 84 ILE A O 1
ATOM 672 N N . SER A 1 85 ? 1.521 2.345 -25.118 1.00 78.69 85 SER A N 1
ATOM 673 C CA . SER A 1 85 ? 2.322 3.419 -25.719 1.00 78.69 85 SER A CA 1
ATOM 674 C C . SER A 1 85 ? 3.440 2.891 -26.618 1.00 78.69 85 SER A C 1
ATOM 676 O O . SER A 1 85 ? 3.745 3.529 -27.619 1.00 78.69 85 SER A O 1
ATOM 678 N N . HIS A 1 86 ? 4.016 1.729 -26.294 1.00 78.88 86 HIS A N 1
ATOM 679 C CA . HIS A 1 86 ? 5.043 1.087 -27.120 1.00 78.88 86 HIS A CA 1
ATOM 680 C C . HIS A 1 86 ? 4.466 0.355 -28.337 1.00 78.88 86 HIS A C 1
ATOM 682 O O . HIS A 1 86 ? 5.148 0.255 -29.343 1.00 78.88 86 HIS A O 1
ATOM 688 N N . LEU A 1 87 ? 3.222 -0.135 -28.270 1.00 75.25 87 LEU A N 1
ATOM 689 C CA . LEU A 1 87 ? 2.543 -0.788 -29.403 1.00 75.25 87 LEU A CA 1
ATOM 690 C C . LEU A 1 87 ? 1.954 0.200 -30.425 1.00 75.25 87 LEU A C 1
ATOM 692 O O . LEU A 1 87 ? 1.551 -0.207 -31.511 1.00 75.25 87 LEU A O 1
ATOM 696 N N . LYS A 1 88 ? 1.826 1.482 -30.058 1.00 60.06 88 LYS A N 1
ATOM 697 C CA . LYS A 1 88 ? 1.378 2.562 -30.953 1.00 60.06 88 LYS A CA 1
ATOM 698 C C . LYS A 1 88 ? 2.519 3.241 -31.722 1.00 60.06 88 LYS A C 1
ATOM 700 O O . LYS A 1 88 ? 2.219 4.082 -32.570 1.00 60.06 88 LYS A O 1
ATOM 705 N N . GLN A 1 89 ? 3.774 2.925 -31.402 1.00 48.16 89 GLN A N 1
ATOM 706 C CA . GLN A 1 89 ? 4.950 3.248 -32.219 1.00 48.16 89 GLN A CA 1
ATOM 707 C C . GLN A 1 89 ? 5.268 2.073 -33.141 1.00 48.16 89 GLN A C 1
ATOM 709 O O . GLN A 1 89 ? 5.749 2.353 -34.259 1.00 48.16 89 GLN A O 1
#